Protein AF-X1M4P9-F1 (afdb_monomer)

Foldseek 3Di:
DPPPVVVVVVVVVVVCCVVVPPDDDDPDPDLVVLLVVLLVVCVVPVADAQVNLVSCQVCVVVVLCVLLVVLVVCLVVLNLVVSVVSVVSVQVSLLNSCQRPVVSLVVCVVVVVSNLVSLVSSLVSVQFPDKDWDADPPDGIDIGTHHDDD

Solvent-accessible surface area (backbone atoms only — not comparable to full-atom values): 8647 Å² total; per-residue (Å²): 143,71,70,74,60,58,54,54,51,50,53,50,52,52,52,46,50,67,74,65,59,90,69,91,81,77,96,61,93,60,66,63,65,57,43,52,50,43,49,54,49,27,73,74,68,74,57,72,52,60,69,54,21,48,47,40,56,76,38,42,70,64,50,48,53,53,54,52,50,52,34,50,49,28,45,74,72,72,36,42,69,61,21,50,53,50,51,51,50,53,38,51,53,53,32,48,28,26,74,59,35,59,66,41,55,64,59,46,61,78,43,46,66,61,52,50,51,52,46,51,54,43,20,59,72,69,64,30,79,39,64,49,76,48,74,53,83,94,54,47,59,48,76,48,73,40,66,80,89,130

pLDDT: mean 84.16, std 17.2, range [37.84, 98.0]

Nearest PDB structures (foldseek):
  8e0l-assembly1_C  TM=5.801E-01  e=1.503E+00  synthetic construct
  8e0m-assembly2_F  TM=3.709E-01  e=1.689E+00  synthetic construct
  6zvt-assembly1_A  TM=3.682E-01  e=6.842E+00  Nostoc punctiforme
  5mto-assembly1_B  TM=2.301E-01  e=8.150E+00  Homo sapiens

Mean predicted aligned error: 11.08 Å

Structure (mmCIF, N/CA/C/O backbone):
data_AF-X1M4P9-F1
#
_entry.id   AF-X1M4P9-F1
#
loop_
_atom_site.group_PDB
_atom_site.id
_atom_site.type_symbol
_atom_site.label_atom_id
_atom_site.label_alt_id
_atom_site.label_comp_id
_atom_site.label_asym_id
_atom_site.label_entity_id
_atom_site.label_seq_id
_atom_site.pdbx_PDB_ins_code
_atom_site.Cartn_x
_atom_site.Cartn_y
_atom_site.Cartn_z
_atom_site.occupancy
_atom_site.B_iso_or_equiv
_atom_site.auth_seq_id
_atom_site.auth_comp_id
_atom_site.auth_asym_id
_atom_site.auth_atom_id
_atom_site.pdbx_PDB_model_num
ATOM 1 N N . MET A 1 1 ? -53.028 7.704 -24.157 1.00 52.31 1 MET A N 1
ATOM 2 C CA . MET A 1 1 ? -51.964 6.958 -23.448 1.00 52.31 1 MET A CA 1
ATOM 3 C C . MET A 1 1 ? -50.607 7.277 -24.088 1.00 52.31 1 MET A C 1
ATOM 5 O O . MET A 1 1 ? -50.146 6.528 -24.934 1.00 52.31 1 MET A O 1
ATOM 9 N N . LYS A 1 2 ? -50.016 8.443 -23.770 1.00 52.94 2 LYS A N 1
ATOM 10 C CA . LYS A 1 2 ? -48.743 8.935 -24.353 1.00 52.94 2 LYS A CA 1
ATOM 11 C C . LYS A 1 2 ? -47.572 8.970 -23.354 1.00 52.94 2 LYS A C 1
ATOM 13 O O . LYS A 1 2 ? -46.436 9.046 -23.788 1.00 52.94 2 LYS A O 1
ATOM 18 N N . LEU A 1 3 ? -47.828 8.816 -22.049 1.00 52.00 3 LEU A N 1
ATOM 19 C CA . LEU A 1 3 ? -46.811 9.023 -21.009 1.00 52.00 3 LEU A CA 1
ATOM 20 C C . LEU A 1 3 ? -45.661 8.000 -20.993 1.00 52.00 3 LEU A C 1
ATOM 22 O O . LEU A 1 3 ? -44.588 8.330 -20.517 1.00 52.00 3 LEU A O 1
ATOM 26 N N . LYS A 1 4 ? -45.825 6.765 -21.487 1.00 55.19 4 LYS A N 1
ATOM 27 C CA . LYS A 1 4 ? -44.779 5.731 -21.322 1.00 55.19 4 LYS A CA 1
ATOM 28 C C . LYS A 1 4 ? -43.548 5.916 -22.218 1.00 55.19 4 LYS A C 1
ATOM 30 O O . LYS A 1 4 ? -42.492 5.387 -21.889 1.00 55.19 4 LYS A O 1
ATOM 35 N N . LYS A 1 5 ? -43.666 6.634 -23.340 1.00 55.88 5 LYS A N 1
ATOM 36 C CA . LYS A 1 5 ? -42.564 6.771 -24.310 1.00 55.88 5 LYS A CA 1
ATOM 37 C C . LYS A 1 5 ? -41.548 7.838 -23.884 1.00 55.88 5 LYS A C 1
ATOM 39 O O . LYS A 1 5 ? -40.358 7.670 -24.130 1.00 55.88 5 LYS A O 1
ATOM 44 N N . ASP A 1 6 ? -42.011 8.857 -23.163 1.00 56.94 6 ASP A N 1
ATOM 45 C CA . ASP A 1 6 ? -41.190 9.995 -22.737 1.00 56.94 6 ASP A CA 1
ATOM 46 C C . ASP A 1 6 ? -40.251 9.623 -21.575 1.00 56.94 6 ASP A C 1
ATOM 48 O O . ASP A 1 6 ? -39.095 10.039 -21.553 1.00 56.94 6 ASP A O 1
ATOM 52 N N . TYR A 1 7 ? -40.691 8.742 -20.667 1.00 59.53 7 TYR A N 1
ATOM 53 C CA . TYR A 1 7 ? -39.832 8.210 -19.599 1.00 59.53 7 TYR A CA 1
ATOM 54 C C . TYR A 1 7 ? -38.714 7.316 -20.132 1.00 59.53 7 TYR A C 1
ATOM 56 O O . TYR A 1 7 ? -37.603 7.357 -19.613 1.00 59.53 7 TYR A O 1
ATOM 64 N N . LEU A 1 8 ? -38.982 6.533 -21.181 1.00 62.22 8 LEU A N 1
ATOM 65 C CA . LEU A 1 8 ? -37.959 5.674 -21.773 1.00 62.22 8 LEU A CA 1
ATOM 66 C C . LEU A 1 8 ? -36.858 6.512 -22.435 1.00 62.22 8 LEU A C 1
ATOM 68 O O . LEU A 1 8 ? -35.686 6.184 -22.305 1.00 62.22 8 LEU A O 1
ATOM 72 N N . PHE A 1 9 ? -37.232 7.619 -23.088 1.00 64.69 9 PHE A N 1
ATOM 73 C CA . PHE A 1 9 ? -36.282 8.559 -23.682 1.00 64.69 9 PHE A CA 1
ATOM 74 C C . PHE A 1 9 ? -35.444 9.277 -22.615 1.00 64.69 9 PHE A C 1
ATOM 76 O O . PHE A 1 9 ? -34.232 9.375 -22.765 1.00 64.69 9 PHE A O 1
ATOM 83 N N . LEU A 1 10 ? -36.057 9.702 -21.505 1.00 63.38 10 LEU A N 1
ATOM 84 C CA . LEU A 1 10 ? -35.351 10.321 -20.377 1.00 63.38 10 LEU A CA 1
ATOM 85 C C . LEU A 1 10 ? -34.366 9.364 -19.700 1.00 63.38 10 LEU A C 1
ATOM 87 O O . LEU A 1 10 ? -33.228 9.747 -19.443 1.00 63.38 10 LEU A O 1
ATOM 91 N N . VAL A 1 11 ? -34.758 8.111 -19.460 1.00 65.69 11 VAL A N 1
ATOM 92 C CA . VAL A 1 11 ? -33.854 7.095 -18.899 1.00 65.69 11 VAL A CA 1
ATOM 93 C C . VAL A 1 11 ? -32.703 6.813 -19.864 1.00 65.69 11 VAL A C 1
ATOM 95 O O . VAL A 1 11 ? -31.551 6.783 -19.439 1.00 65.69 11 VAL A O 1
ATOM 98 N N . PHE A 1 12 ? -32.978 6.705 -21.168 1.00 63.62 12 PHE A N 1
ATOM 99 C CA . PHE A 1 12 ? -31.930 6.491 -22.167 1.00 63.62 12 PHE A CA 1
ATOM 100 C C . PHE A 1 12 ? -30.971 7.685 -22.265 1.00 63.62 12 PHE A C 1
ATOM 102 O O . PHE A 1 12 ? -29.766 7.484 -22.347 1.00 63.62 12 PHE A O 1
ATOM 109 N N . PHE A 1 13 ? -31.475 8.920 -22.189 1.00 63.25 13 PHE A N 1
ATOM 110 C CA . PHE A 1 13 ? -30.657 10.136 -22.219 1.00 63.25 13 PHE A CA 1
ATOM 111 C C . PHE A 1 13 ? -29.828 10.308 -20.938 1.00 63.25 13 PHE A C 1
ATOM 113 O O . PHE A 1 13 ? -28.691 10.763 -20.998 1.00 63.25 13 PHE A O 1
ATOM 120 N N . THR A 1 14 ? -30.358 9.882 -19.788 1.00 61.47 14 THR A N 1
ATOM 121 C CA . THR A 1 14 ? -29.631 9.907 -18.507 1.00 61.47 14 THR A CA 1
ATOM 122 C C . THR A 1 14 ? -28.507 8.872 -18.502 1.00 61.47 14 THR A C 1
ATOM 124 O O . THR A 1 14 ? -27.388 9.188 -18.113 1.00 61.47 14 THR A O 1
ATOM 127 N N . ILE A 1 15 ? -28.763 7.661 -19.009 1.00 60.66 15 ILE A N 1
ATOM 128 C CA . ILE A 1 15 ? -27.729 6.628 -19.171 1.00 60.66 15 ILE A CA 1
ATOM 129 C C . ILE A 1 15 ? -26.685 7.087 -20.201 1.00 60.66 15 ILE A C 1
ATOM 131 O O . ILE A 1 15 ? -25.491 6.969 -19.951 1.00 60.66 15 ILE A O 1
ATOM 135 N N . LEU A 1 16 ? -27.103 7.694 -21.316 1.00 54.69 16 LEU A N 1
ATOM 136 C CA . LEU A 1 16 ? -26.180 8.238 -22.314 1.00 54.69 16 LEU A CA 1
ATOM 137 C C . LEU A 1 16 ? -25.293 9.351 -21.726 1.00 54.69 16 LEU A C 1
ATOM 139 O O . LEU A 1 16 ? -24.101 9.375 -21.998 1.00 54.69 16 LEU A O 1
ATOM 143 N N . LEU A 1 17 ? -25.832 10.237 -20.884 1.00 57.00 17 LEU A N 1
ATOM 144 C CA . LEU A 1 17 ? -25.046 11.285 -20.222 1.00 57.00 17 LEU A CA 1
ATOM 145 C C . LEU A 1 17 ? -24.049 10.727 -19.196 1.00 57.00 17 LEU A C 1
ATOM 147 O O . LEU A 1 17 ? -22.948 11.259 -19.094 1.00 57.00 17 LEU A O 1
ATOM 151 N N . ILE A 1 18 ? -24.391 9.643 -18.492 1.00 59.62 18 ILE A N 1
ATOM 152 C CA . ILE A 1 18 ? -23.476 8.963 -17.557 1.00 59.62 18 ILE A CA 1
ATOM 153 C C . ILE A 1 18 ? -22.325 8.270 -18.309 1.00 59.62 18 ILE A C 1
ATOM 155 O O . ILE A 1 18 ? -21.207 8.233 -17.806 1.00 59.62 18 ILE A O 1
ATOM 159 N N . PHE A 1 19 ? -22.572 7.752 -19.518 1.00 53.00 19 PHE A N 1
ATOM 160 C CA . PHE A 1 19 ? -21.565 7.018 -20.296 1.00 53.00 19 PHE A CA 1
ATOM 161 C C . PHE A 1 19 ? -20.790 7.865 -21.324 1.00 53.00 19 PHE A C 1
ATOM 163 O O . PHE A 1 19 ? -19.716 7.446 -21.747 1.00 53.00 19 PHE A O 1
ATOM 170 N N . VAL A 1 20 ? -21.292 9.036 -21.738 1.00 51.56 20 VAL A N 1
ATOM 171 C CA . VAL A 1 20 ? -20.673 9.867 -22.799 1.00 51.56 20 VAL A CA 1
ATOM 172 C C . VAL A 1 20 ? -19.939 11.105 -22.256 1.00 51.56 20 VAL A C 1
ATOM 174 O O . VAL A 1 20 ? -19.101 11.662 -22.961 1.00 51.56 20 VAL A O 1
ATOM 177 N N . PHE A 1 21 ? -20.161 11.510 -20.999 1.00 46.03 21 PHE A N 1
ATOM 178 C CA . PHE A 1 21 ? -19.380 12.571 -20.345 1.00 46.03 21 PHE A CA 1
ATOM 179 C C . PHE A 1 21 ? -18.449 11.993 -19.267 1.00 46.03 21 PHE A C 1
ATOM 181 O O . PHE A 1 21 ? -18.758 12.018 -18.078 1.00 46.03 21 PHE A O 1
ATOM 188 N N . PRO A 1 22 ? -17.270 11.514 -19.690 1.00 47.00 22 PRO A N 1
ATOM 189 C CA . PRO A 1 22 ? -16.053 12.178 -19.248 1.00 47.00 22 PRO A CA 1
ATOM 190 C C 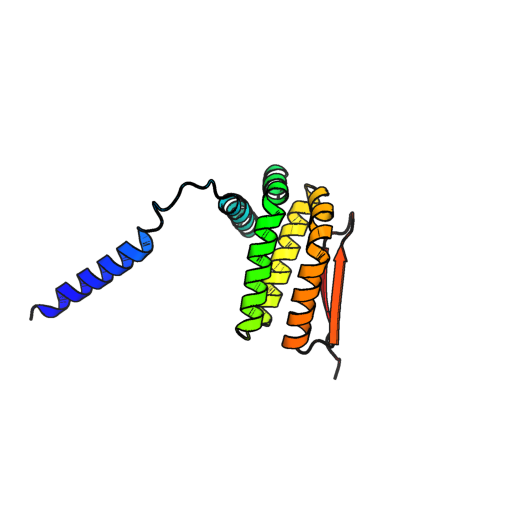. PRO A 1 22 ? -15.134 12.398 -20.452 1.00 47.00 22 PRO A C 1
ATOM 192 O O . PRO A 1 22 ? -14.057 11.826 -20.562 1.00 47.00 22 PRO A O 1
ATOM 195 N N . MET A 1 23 ? -15.559 13.232 -21.396 1.00 47.34 23 MET A N 1
ATOM 196 C CA . MET A 1 23 ? -14.624 13.852 -22.324 1.00 47.34 23 MET A CA 1
ATOM 197 C C . MET A 1 23 ? -14.811 15.360 -22.248 1.00 47.34 23 MET A C 1
ATOM 199 O O . MET A 1 23 ? -15.925 15.862 -22.324 1.00 47.34 23 MET A O 1
ATOM 203 N N . THR A 1 24 ? -13.680 16.043 -22.076 1.00 53.56 24 THR A N 1
ATOM 204 C CA . THR A 1 24 ? -13.479 17.498 -22.060 1.00 53.56 24 THR A CA 1
ATOM 205 C C . THR A 1 24 ? -13.805 18.242 -20.762 1.00 53.56 24 THR A C 1
ATOM 207 O O . THR A 1 24 ? -14.711 19.068 -20.723 1.00 53.56 24 THR A O 1
ATOM 210 N N . VAL A 1 25 ? -12.958 18.071 -19.741 1.00 47.03 25 VAL A N 1
ATOM 211 C CA . VAL A 1 25 ? -12.537 19.199 -18.891 1.00 47.03 25 VAL A CA 1
ATOM 212 C C . VAL A 1 25 ? -11.039 19.057 -18.604 1.00 47.03 25 VAL A C 1
ATOM 214 O O . VAL A 1 25 ? -10.631 18.121 -17.934 1.00 47.03 25 VAL A O 1
ATOM 217 N N . GLY A 1 26 ? -10.240 19.996 -19.115 1.00 37.84 26 GLY A N 1
ATOM 218 C CA . GLY A 1 26 ? -8.905 20.304 -18.594 1.00 37.84 26 GLY A CA 1
ATOM 219 C C . GLY A 1 26 ? -7.775 19.358 -18.997 1.00 37.84 26 GLY A C 1
ATOM 220 O O . GLY A 1 26 ? -7.514 18.358 -18.342 1.00 37.84 26 GLY A O 1
ATOM 221 N N . ALA A 1 27 ? -7.020 19.755 -20.019 1.00 43.34 27 ALA A N 1
ATOM 222 C CA . ALA A 1 27 ? -5.657 19.291 -20.227 1.00 43.34 27 ALA A CA 1
ATOM 223 C C . ALA A 1 27 ? -4.764 19.736 -19.051 1.00 43.34 27 ALA A C 1
ATOM 225 O O . ALA A 1 27 ? -4.168 20.808 -19.071 1.00 43.34 27 ALA A O 1
ATOM 226 N N . SER A 1 28 ? -4.680 18.906 -18.021 1.00 40.81 28 SER A N 1
ATOM 227 C CA . SER A 1 28 ? -3.416 18.642 -17.343 1.00 40.81 28 SER A CA 1
ATOM 228 C C . SER A 1 28 ? -3.090 17.200 -17.686 1.00 40.81 28 SER A C 1
ATOM 230 O O . SER A 1 28 ? -3.933 16.338 -17.449 1.00 40.81 28 SER A O 1
ATOM 232 N N . GLU A 1 29 ? -1.940 16.922 -18.288 1.00 42.56 29 GLU A N 1
ATOM 233 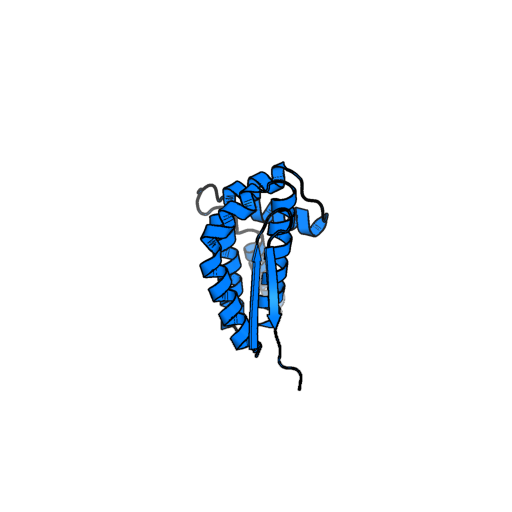C CA . GLU A 1 29 ? -1.451 15.550 -18.429 1.00 42.56 29 GLU A CA 1
ATOM 234 C C . GLU A 1 29 ? -1.489 14.887 -17.044 1.00 42.56 29 GLU A C 1
ATOM 236 O O . GLU A 1 29 ? -0.699 15.234 -16.173 1.00 42.56 29 GLU A O 1
ATOM 241 N N . GLN A 1 30 ? -2.492 14.0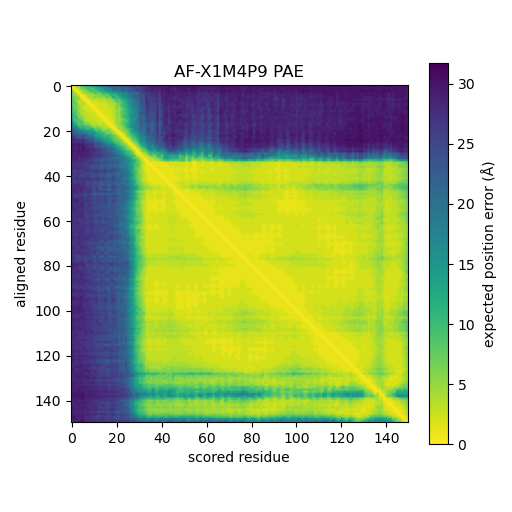34 -16.804 1.00 47.38 30 GLN A N 1
ATOM 242 C CA . GLN A 1 30 ? -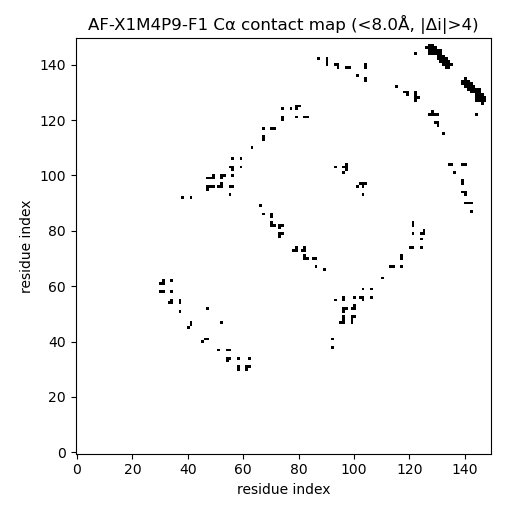2.757 13.431 -15.501 1.00 47.38 30 GLN A CA 1
ATOM 243 C C . GLN A 1 30 ? -1.830 12.224 -15.345 1.00 47.38 30 GLN A C 1
ATOM 245 O O . GLN A 1 30 ? -2.045 11.215 -16.024 1.00 47.38 30 GLN A O 1
ATOM 250 N N . PRO A 1 31 ? -0.821 12.288 -14.464 1.00 55.28 31 PRO A N 1
ATOM 251 C CA . PRO A 1 31 ? 0.112 11.183 -14.269 1.00 55.28 31 PRO A CA 1
ATOM 252 C C . PRO A 1 31 ? -0.595 9.935 -13.698 1.00 55.28 31 PRO A C 1
ATOM 254 O O . PRO A 1 31 ? -0.287 8.809 -14.092 1.00 55.28 31 PRO A O 1
ATOM 257 N N . ALA A 1 32 ? -1.641 10.131 -12.880 1.00 58.28 32 ALA A N 1
ATOM 258 C CA . ALA A 1 32 ? -2.467 9.066 -12.298 1.00 58.28 32 ALA A CA 1
ATOM 259 C C . ALA A 1 32 ? -3.095 8.106 -13.325 1.00 58.28 32 ALA A C 1
ATOM 261 O O . ALA A 1 32 ? -3.143 6.900 -13.087 1.00 58.28 32 ALA A O 1
ATOM 262 N N . LEU A 1 33 ? -3.527 8.586 -14.499 1.00 60.66 33 LEU A N 1
ATOM 263 C CA . LEU A 1 33 ? -4.204 7.723 -15.477 1.00 60.66 33 LEU A CA 1
ATOM 264 C C . LEU A 1 33 ? -3.294 6.572 -15.953 1.00 60.66 33 LEU A C 1
ATOM 266 O O . LEU A 1 33 ? -3.783 5.491 -16.266 1.00 60.66 33 LEU A O 1
ATOM 270 N N . LYS A 1 34 ? -1.970 6.782 -15.971 1.00 87.12 34 LYS A N 1
ATOM 271 C CA . LYS A 1 34 ? -1.000 5.771 -16.415 1.00 87.12 34 LYS A CA 1
ATOM 272 C C . LYS A 1 34 ? -0.720 4.711 -15.350 1.00 87.12 34 LYS A C 1
ATOM 274 O O . LYS A 1 34 ? -0.650 3.533 -15.683 1.00 87.12 34 LYS A O 1
ATOM 279 N N . VAL A 1 35 ? -0.578 5.093 -14.077 1.00 92.31 35 VAL A N 1
ATOM 280 C CA . VAL A 1 35 ? -0.306 4.117 -13.003 1.00 92.31 35 VAL A CA 1
ATOM 281 C C . VAL A 1 35 ? -1.521 3.231 -12.716 1.00 92.31 35 VAL A C 1
ATOM 283 O O . VAL A 1 35 ? -1.356 2.038 -12.476 1.00 92.31 35 VAL A O 1
ATOM 286 N N . TYR A 1 36 ? -2.742 3.762 -12.844 1.00 93.25 36 TYR A N 1
ATOM 287 C CA . TYR A 1 36 ? -3.957 2.952 -12.718 1.00 93.25 36 TYR A CA 1
ATOM 288 C C . TYR A 1 36 ? -4.141 1.965 -13.876 1.00 93.25 36 TYR A C 1
ATOM 290 O O . TYR A 1 36 ? -4.564 0.839 -13.639 1.00 93.25 36 TYR A O 1
ATOM 298 N N . GLN A 1 37 ? -3.737 2.322 -15.100 1.00 94.50 37 GLN A N 1
ATOM 299 C CA . GLN A 1 37 ? -3.682 1.362 -16.212 1.00 94.50 37 GLN A CA 1
ATOM 300 C C . GLN A 1 37 ? -2.703 0.217 -15.924 1.00 94.50 37 GLN A C 1
ATOM 302 O O . GLN A 1 37 ? -3.015 -0.943 -16.180 1.00 94.50 37 GLN A O 1
ATOM 307 N N . VAL A 1 38 ? -1.538 0.532 -15.347 1.00 95.50 38 VAL A N 1
ATOM 308 C CA . VAL A 1 38 ? -0.555 -0.478 -14.926 1.00 95.50 38 VAL A CA 1
ATOM 309 C C . VAL A 1 38 ? -1.116 -1.385 -13.831 1.00 95.50 38 VAL A C 1
ATOM 311 O O . VAL A 1 38 ? -0.897 -2.595 -13.866 1.00 95.50 38 VAL A O 1
ATOM 314 N N . LEU A 1 39 ? -1.852 -0.819 -12.876 1.00 95.62 39 LEU A N 1
ATOM 315 C CA . LEU A 1 39 ? -2.518 -1.571 -11.818 1.00 95.62 39 LEU A CA 1
ATOM 316 C C . LEU A 1 39 ? -3.563 -2.538 -12.383 1.00 95.62 39 LEU A C 1
ATOM 318 O O . LEU A 1 39 ? -3.498 -3.724 -12.083 1.00 95.62 39 LEU A O 1
ATOM 322 N N . GLU A 1 40 ? -4.459 -2.067 -13.251 1.00 95.12 40 GLU A N 1
ATOM 323 C CA . GLU A 1 40 ? -5.469 -2.909 -13.908 1.00 95.12 40 GLU A CA 1
ATOM 324 C C . GLU A 1 40 ? -4.836 -4.031 -14.742 1.00 95.12 40 GLU A C 1
ATOM 326 O O . GLU A 1 40 ? -5.273 -5.184 -14.694 1.00 95.12 40 GLU A O 1
ATOM 331 N N . GLU A 1 41 ? -3.782 -3.713 -15.496 1.00 95.56 41 GLU A N 1
ATOM 332 C CA . GLU A 1 41 ? -3.059 -4.703 -16.289 1.00 95.56 41 GLU A CA 1
ATOM 333 C C . GLU A 1 41 ? -2.406 -5.768 -15.400 1.00 95.56 41 GLU A C 1
ATOM 335 O O . GLU A 1 41 ? -2.539 -6.966 -15.677 1.00 95.56 41 GLU A O 1
ATOM 340 N N . TRP A 1 42 ? -1.748 -5.352 -14.314 1.00 96.31 42 TRP A N 1
ATOM 341 C CA . TRP A 1 42 ? -1.149 -6.266 -13.345 1.00 96.31 42 TRP A CA 1
ATOM 342 C C . TRP A 1 42 ? -2.204 -7.141 -12.660 1.00 96.31 42 TRP A C 1
ATOM 344 O O . TRP A 1 42 ? -2.002 -8.346 -12.542 1.00 96.31 42 TRP A O 1
ATOM 354 N N . GLU A 1 43 ? -3.350 -6.58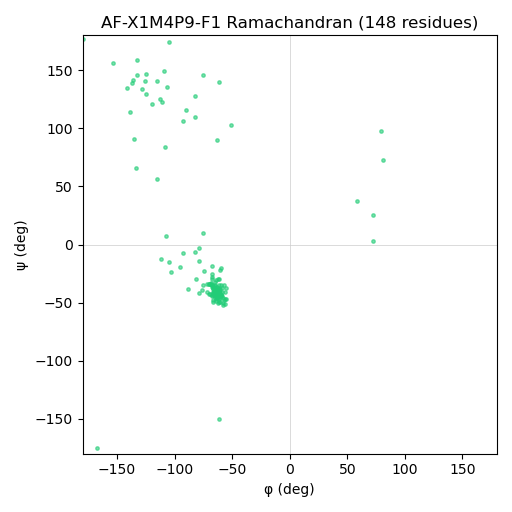8 -12.267 1.00 94.75 43 GLU A N 1
ATOM 355 C CA . GLU A 1 43 ? -4.438 -7.363 -11.658 1.00 94.75 43 GLU A CA 1
ATOM 356 C C . GLU A 1 43 ? -5.040 -8.385 -12.625 1.00 94.75 43 GLU A C 1
ATOM 358 O O . GLU A 1 43 ? -5.406 -9.488 -12.218 1.00 94.75 43 GLU A O 1
ATOM 363 N N . SER A 1 44 ? -5.119 -8.043 -13.914 1.00 96.00 44 SER A N 1
ATOM 364 C CA . SER A 1 44 ? -5.664 -8.939 -14.932 1.00 96.00 44 SER A CA 1
ATOM 365 C C . SER A 1 44 ? -4.699 -10.051 -15.334 1.00 96.00 44 SER A C 1
ATOM 367 O O . SER A 1 44 ? -5.155 -11.155 -15.637 1.00 96.00 44 SER A O 1
ATOM 369 N N . LYS A 1 45 ? -3.398 -9.760 -15.442 1.00 94.25 45 LYS A N 1
ATOM 370 C CA . LYS A 1 45 ? -2.403 -10.698 -15.992 1.00 94.25 45 LYS A CA 1
ATOM 371 C C . LYS A 1 45 ? -1.554 -11.373 -14.917 1.00 94.25 45 LYS A C 1
ATOM 373 O O . LYS A 1 45 ? -1.007 -12.440 -15.165 1.00 94.25 45 LYS A O 1
ATOM 378 N N . GLY A 1 46 ? -1.429 -10.758 -13.744 1.00 91.25 46 GLY A N 1
ATOM 379 C CA . GLY A 1 46 ? -0.540 -11.186 -12.662 1.00 91.25 46 GLY A CA 1
ATOM 380 C C . GLY A 1 46 ? 0.948 -10.940 -12.935 1.00 91.25 46 GLY A C 1
ATOM 381 O O . GLY A 1 46 ? 1.788 -11.314 -12.118 1.00 91.25 46 GLY A O 1
ATOM 382 N N . GLU A 1 47 ? 1.292 -10.320 -14.065 1.00 93.25 47 GLU A N 1
ATOM 383 C CA . GLU A 1 47 ? 2.670 -10.092 -14.496 1.00 93.25 47 GLU A CA 1
ATOM 384 C C . GLU A 1 47 ? 3.054 -8.620 -14.326 1.00 93.25 47 GLU A C 1
ATOM 386 O O . GLU A 1 47 ? 2.292 -7.720 -14.671 1.00 93.25 47 GLU A O 1
ATOM 391 N N . MET A 1 48 ? 4.254 -8.382 -13.794 1.00 95.69 48 MET A N 1
ATOM 392 C CA . MET A 1 48 ? 4.857 -7.056 -13.675 1.00 95.69 48 MET A CA 1
ATOM 393 C C . MET A 1 48 ? 6.160 -7.044 -14.466 1.00 95.69 48 MET A C 1
ATOM 395 O O . MET A 1 48 ? 7.060 -7.831 -14.169 1.00 95.69 48 MET A O 1
ATOM 399 N N . ASN A 1 49 ? 6.271 -6.153 -15.448 1.00 95.00 49 ASN A N 1
ATOM 400 C CA . ASN A 1 49 ? 7.501 -5.946 -16.211 1.00 95.00 49 ASN A CA 1
ATOM 401 C C . ASN A 1 49 ? 8.216 -4.648 -15.789 1.00 95.00 49 ASN A C 1
ATOM 403 O O . ASN A 1 49 ? 7.722 -3.881 -14.960 1.00 95.00 49 ASN A O 1
ATOM 407 N N . ILE A 1 50 ? 9.409 -4.417 -16.344 1.00 95.06 50 ILE A N 1
ATOM 408 C CA . ILE A 1 50 ? 10.246 -3.273 -15.968 1.00 95.06 50 ILE A CA 1
ATOM 409 C C . ILE A 1 50 ? 9.636 -1.921 -16.370 1.00 95.06 50 ILE A C 1
ATOM 411 O O . ILE A 1 50 ? 9.744 -0.971 -15.600 1.00 95.06 50 ILE A O 1
ATOM 415 N N . ASP A 1 51 ? 8.951 -1.836 -17.512 1.00 95.19 51 ASP A N 1
ATOM 416 C CA . ASP A 1 51 ? 8.341 -0.591 -18.000 1.00 95.19 51 ASP A CA 1
ATOM 417 C C . ASP A 1 51 ? 7.155 -0.185 -17.112 1.00 95.19 51 ASP A C 1
ATOM 419 O O . ASP A 1 51 ? 7.026 0.967 -16.701 1.00 95.19 51 ASP A O 1
ATOM 423 N N . MET A 1 52 ? 6.328 -1.159 -16.723 1.00 95.69 52 MET A N 1
ATOM 424 C CA . MET A 1 52 ? 5.260 -0.984 -15.735 1.00 95.69 52 MET A CA 1
ATOM 425 C C . MET A 1 52 ? 5.820 -0.495 -14.393 1.00 95.69 52 MET A C 1
ATOM 427 O O . MET A 1 52 ? 5.308 0.463 -13.813 1.00 95.69 52 MET A O 1
ATOM 431 N N . ALA A 1 53 ? 6.907 -1.106 -13.915 1.00 95.88 53 ALA A N 1
ATOM 432 C CA . ALA A 1 53 ? 7.554 -0.699 -12.672 1.00 95.88 53 ALA A CA 1
ATOM 433 C C . ALA A 1 53 ? 8.154 0.716 -12.748 1.00 95.88 53 ALA A C 1
ATOM 435 O O . ALA A 1 53 ? 8.100 1.452 -11.763 1.00 95.88 53 ALA A O 1
ATOM 436 N N . GLN A 1 54 ? 8.672 1.137 -13.905 1.00 95.88 54 GLN A N 1
ATOM 437 C CA . GLN A 1 54 ? 9.111 2.520 -14.119 1.00 95.88 54 GLN A CA 1
ATOM 438 C C . GLN A 1 54 ? 7.946 3.503 -14.0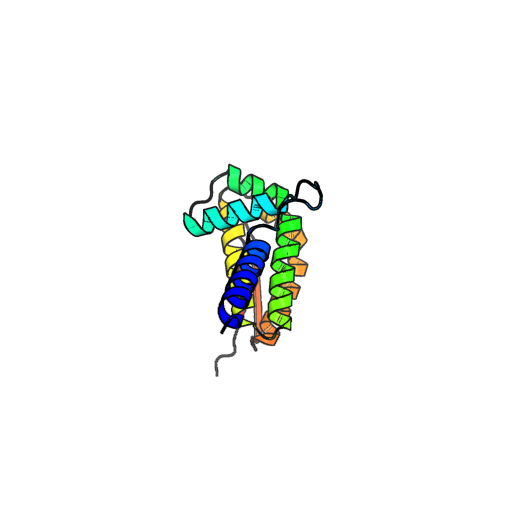02 1.00 95.88 54 GLN A C 1
ATOM 440 O O . GLN A 1 54 ? 8.070 4.490 -13.280 1.00 95.88 54 GLN A O 1
ATOM 445 N N . VAL A 1 55 ? 6.794 3.199 -14.609 1.00 95.69 55 VAL A N 1
ATOM 446 C CA . VAL A 1 55 ? 5.585 4.030 -14.477 1.00 95.69 55 VAL A CA 1
ATOM 447 C C . VAL A 1 55 ? 5.152 4.137 -13.015 1.00 95.69 55 VAL A C 1
ATOM 449 O O . VAL A 1 55 ? 4.852 5.238 -12.557 1.00 95.69 55 VAL A O 1
ATOM 452 N N . ILE A 1 56 ? 5.162 3.038 -12.252 1.00 95.44 56 ILE A N 1
ATOM 453 C CA . ILE A 1 56 ? 4.892 3.090 -10.804 1.00 95.44 56 ILE A CA 1
ATOM 454 C C . ILE A 1 56 ? 5.892 4.026 -10.129 1.00 95.44 56 ILE A C 1
ATOM 456 O O . ILE A 1 56 ? 5.494 4.949 -9.425 1.00 95.44 56 ILE A O 1
ATOM 460 N N . ASN A 1 57 ? 7.188 3.813 -10.361 1.00 94.56 57 ASN A N 1
ATOM 461 C CA . ASN A 1 57 ? 8.245 4.572 -9.709 1.00 94.56 57 ASN A CA 1
ATOM 462 C C . ASN A 1 57 ? 8.186 6.064 -10.034 1.00 94.56 57 ASN A C 1
ATOM 464 O O . ASN A 1 57 ? 8.502 6.851 -9.158 1.00 94.56 57 ASN A O 1
ATOM 468 N N . GLU A 1 58 ? 7.788 6.474 -11.237 1.00 94.50 58 GLU A N 1
ATOM 469 C CA . GLU A 1 58 ? 7.640 7.887 -11.613 1.00 94.50 58 GLU A CA 1
ATOM 470 C C . GLU A 1 58 ? 6.432 8.551 -10.941 1.00 94.50 58 GLU A C 1
ATOM 472 O O . GLU A 1 58 ? 6.502 9.719 -10.564 1.00 94.50 58 GLU A O 1
ATOM 477 N N . ASN A 1 59 ? 5.350 7.794 -10.738 1.00 94.69 59 ASN A N 1
ATOM 478 C CA . ASN A 1 59 ? 4.049 8.313 -10.304 1.00 94.69 59 ASN A CA 1
ATOM 479 C C . ASN A 1 59 ? 3.696 7.964 -8.850 1.00 94.69 59 ASN A C 1
ATOM 481 O O . ASN A 1 59 ? 2.576 8.224 -8.408 1.00 94.69 59 ASN A O 1
ATOM 485 N N . ILE A 1 60 ? 4.637 7.376 -8.104 1.00 93.75 60 ILE A N 1
ATOM 486 C CA . ILE A 1 60 ? 4.374 6.776 -6.792 1.00 93.75 60 ILE A CA 1
ATOM 487 C C . ILE A 1 60 ? 3.803 7.772 -5.782 1.00 93.75 60 ILE A C 1
ATOM 489 O O . ILE A 1 60 ? 2.915 7.396 -5.036 1.00 93.75 60 ILE A O 1
ATOM 493 N N . ASP A 1 61 ? 4.239 9.034 -5.766 1.00 94.31 61 ASP A N 1
ATOM 494 C CA . ASP A 1 61 ? 3.770 9.988 -4.752 1.00 94.31 61 ASP A CA 1
ATOM 495 C C . ASP A 1 61 ? 2.286 10.304 -4.916 1.00 94.31 61 ASP A C 1
ATOM 497 O O . ASP A 1 61 ? 1.520 10.251 -3.957 1.00 94.31 61 ASP A O 1
ATOM 501 N N . GLN A 1 62 ? 1.870 10.599 -6.151 1.00 94.25 62 GLN A N 1
ATOM 502 C CA . GLN A 1 62 ? 0.467 10.856 -6.449 1.00 94.25 62 GLN A CA 1
ATOM 503 C C . GLN A 1 62 ? -0.372 9.605 -6.176 1.00 94.25 62 GLN A C 1
ATOM 505 O O . GLN A 1 62 ? -1.406 9.687 -5.520 1.00 94.25 62 GLN A O 1
ATOM 510 N N . PHE A 1 63 ? 0.106 8.448 -6.637 1.00 95.19 63 PHE A N 1
ATOM 511 C CA . PHE A 1 63 ? -0.563 7.171 -6.426 1.00 95.19 63 PHE A CA 1
ATOM 512 C C . PHE A 1 63 ? -0.742 6.844 -4.935 1.00 95.19 63 PHE A C 1
ATOM 514 O O . PHE A 1 63 ? -1.820 6.442 -4.512 1.00 95.19 63 PHE A O 1
ATOM 521 N N . MET A 1 64 ? 0.297 7.052 -4.123 1.00 96.00 64 MET A N 1
ATOM 522 C CA . MET A 1 64 ? 0.268 6.785 -2.686 1.00 96.00 64 MET A CA 1
ATOM 523 C C . MET A 1 64 ? -0.682 7.722 -1.943 1.00 96.00 64 MET A C 1
ATOM 525 O O . MET A 1 64 ? -1.404 7.253 -1.064 1.00 96.00 64 MET A O 1
ATOM 529 N N . GLU A 1 65 ? -0.718 9.015 -2.283 1.00 96.56 65 GLU A N 1
ATOM 530 C CA . GLU A 1 65 ? -1.674 9.946 -1.671 1.00 96.56 65 GLU A CA 1
ATOM 531 C C . GLU A 1 65 ? -3.119 9.540 -1.987 1.00 96.56 65 GLU A C 1
ATOM 533 O O . GLU A 1 65 ? -3.960 9.496 -1.088 1.00 96.56 65 GLU A O 1
ATOM 538 N N . GLU A 1 66 ? -3.401 9.201 -3.247 1.00 95.94 66 GLU A N 1
ATOM 539 C CA . GLU A 1 66 ? -4.739 8.817 -3.698 1.00 95.94 66 GLU A CA 1
ATOM 540 C C . GLU A 1 66 ? -5.192 7.491 -3.066 1.00 95.94 66 GLU A C 1
ATOM 542 O O . GLU A 1 66 ? -6.279 7.434 -2.485 1.00 95.94 66 GLU A O 1
ATOM 547 N N . GLU A 1 67 ? -4.364 6.442 -3.101 1.00 96.81 67 GLU A N 1
ATOM 548 C CA . GLU A 1 67 ? -4.720 5.133 -2.539 1.00 96.81 67 GLU A CA 1
ATOM 549 C C . GLU A 1 67 ? -4.834 5.172 -1.010 1.00 96.81 67 GLU A C 1
ATOM 551 O O . GLU A 1 67 ? -5.805 4.658 -0.449 1.00 96.81 67 GLU A O 1
ATOM 556 N N . LEU A 1 68 ? -3.889 5.810 -0.304 1.00 97.62 68 LEU A N 1
ATOM 557 C CA . LEU A 1 68 ? -3.977 5.922 1.155 1.00 97.62 68 LEU A CA 1
ATOM 558 C C . LEU A 1 68 ? -5.162 6.796 1.577 1.00 97.62 68 LEU A C 1
ATOM 560 O O . LEU A 1 68 ? -5.842 6.444 2.539 1.00 97.62 68 LEU A O 1
ATOM 564 N N . GLY A 1 69 ? -5.467 7.870 0.842 1.00 97.69 69 GLY A N 1
ATOM 565 C CA . GLY A 1 69 ? -6.652 8.693 1.089 1.00 97.69 69 GLY A CA 1
ATOM 566 C C . GLY A 1 69 ? -7.965 7.929 0.876 1.00 97.69 69 GLY A C 1
ATOM 567 O O . GLY A 1 69 ? -8.907 8.070 1.659 1.00 97.69 69 GLY A O 1
ATOM 568 N N . GLN A 1 70 ? -8.037 7.059 -0.136 1.00 97.25 70 GLN A N 1
ATOM 569 C CA . GLN A 1 70 ? -9.188 6.169 -0.328 1.00 97.25 70 GLN A CA 1
ATOM 570 C C . GLN A 1 70 ? -9.330 5.156 0.817 1.00 97.25 70 GLN A C 1
ATOM 572 O O . GLN A 1 70 ? -10.443 4.921 1.292 1.00 97.25 70 GLN A O 1
ATOM 577 N N . ILE A 1 71 ? -8.220 4.587 1.295 1.00 98.00 71 ILE A N 1
ATOM 578 C CA . ILE A 1 71 ? -8.219 3.672 2.445 1.00 98.00 71 ILE A CA 1
ATOM 579 C C . ILE A 1 71 ? -8.686 4.403 3.711 1.00 98.00 71 ILE A C 1
ATOM 581 O O . ILE A 1 71 ? -9.541 3.882 4.426 1.00 98.00 71 ILE A O 1
ATOM 585 N N . GLU A 1 72 ? -8.195 5.618 3.970 1.00 97.94 72 GLU A N 1
ATOM 586 C CA . GLU A 1 72 ? -8.654 6.465 5.082 1.00 97.94 72 GLU A CA 1
ATOM 587 C C . GLU A 1 72 ? -10.167 6.698 5.013 1.00 97.94 72 GLU A C 1
ATOM 589 O O . GLU A 1 72 ? -10.875 6.466 5.994 1.00 97.94 72 GLU A O 1
ATOM 594 N N . LYS A 1 73 ? -10.689 7.040 3.833 1.00 98.00 73 LYS A N 1
ATOM 595 C CA . LYS A 1 73 ? -12.127 7.228 3.626 1.00 98.00 73 LYS A CA 1
ATOM 596 C C . LYS A 1 73 ? -12.939 5.962 3.920 1.00 98.00 73 LYS A C 1
ATOM 598 O O . LYS A 1 73 ? -13.996 6.044 4.539 1.00 98.00 73 LYS A O 1
ATOM 603 N N . LEU A 1 74 ? -12.459 4.782 3.524 1.00 97.94 74 LEU A N 1
ATOM 604 C CA . LEU A 1 74 ? -13.125 3.512 3.849 1.00 97.94 74 LEU A CA 1
ATOM 605 C C . LEU A 1 74 ? -13.167 3.254 5.366 1.00 97.94 74 LEU A C 1
ATOM 607 O O . LEU A 1 74 ? -14.165 2.743 5.875 1.00 97.94 74 LEU A O 1
ATOM 611 N N . ILE A 1 75 ? -12.115 3.633 6.097 1.00 97.00 75 ILE A N 1
ATOM 612 C CA . ILE A 1 75 ? -12.071 3.550 7.566 1.00 97.00 75 ILE A CA 1
ATOM 613 C C . ILE A 1 75 ? -13.104 4.504 8.189 1.00 97.00 75 ILE A C 1
ATOM 615 O O . ILE A 1 75 ? -13.810 4.120 9.125 1.00 97.00 75 ILE A O 1
ATOM 619 N N . GLU A 1 76 ? -13.207 5.733 7.677 1.00 96.94 76 GLU A N 1
ATOM 620 C CA . GLU A 1 76 ? -14.174 6.742 8.135 1.00 96.94 76 GLU A CA 1
ATOM 621 C C . GLU A 1 76 ? -15.627 6.335 7.862 1.00 96.94 76 GLU A C 1
ATOM 623 O O . GLU A 1 76 ? -16.497 6.550 8.705 1.00 96.94 76 GLU A O 1
ATOM 628 N N . GLU A 1 77 ? -15.884 5.686 6.725 1.00 97.62 77 GLU A N 1
ATOM 629 C CA . GLU A 1 77 ? -17.192 5.138 6.343 1.00 97.62 77 GLU A CA 1
ATOM 630 C C . GLU A 1 77 ? -17.568 3.839 7.087 1.00 97.62 77 GLU A C 1
ATOM 632 O O . GLU A 1 77 ? -18.551 3.190 6.727 1.00 97.62 77 GLU A O 1
ATOM 637 N N . ASP A 1 78 ? -16.801 3.454 8.113 1.00 96.25 78 ASP A N 1
ATOM 638 C CA . ASP A 1 78 ? -17.000 2.247 8.926 1.00 96.25 78 ASP A CA 1
ATOM 639 C C . ASP A 1 78 ? -16.984 0.949 8.095 1.00 96.25 78 ASP A C 1
ATOM 641 O O . ASP A 1 78 ? -17.703 -0.014 8.359 1.00 96.25 78 ASP A O 1
ATOM 645 N N . LYS A 1 79 ? -16.109 0.911 7.080 1.00 97.06 79 LYS A N 1
ATOM 646 C CA . LYS A 1 79 ? -15.843 -0.246 6.208 1.00 97.06 79 LYS A CA 1
ATOM 647 C C . LYS A 1 79 ? -14.407 -0.765 6.384 1.00 97.06 79 LYS A C 1
ATOM 649 O O . LYS A 1 79 ? -13.654 -0.840 5.407 1.00 97.06 79 LYS A O 1
ATOM 654 N N . PRO A 1 80 ? -13.984 -1.133 7.606 1.00 94.25 80 PRO A N 1
ATOM 655 C CA . PRO A 1 80 ? -12.585 -1.440 7.879 1.00 94.25 80 PRO A CA 1
ATOM 656 C C . PRO A 1 80 ? -12.090 -2.711 7.170 1.00 94.25 80 PRO A C 1
ATOM 658 O O . PRO A 1 80 ? -10.932 -2.763 6.769 1.00 94.25 80 PRO A O 1
ATOM 661 N N . ASP A 1 81 ? -12.952 -3.699 6.916 1.00 94.25 81 ASP A N 1
ATOM 662 C CA . ASP A 1 81 ? -12.561 -4.901 6.164 1.00 94.25 81 ASP A CA 1
ATOM 663 C C . ASP A 1 81 ? -12.153 -4.559 4.722 1.00 94.25 81 ASP A C 1
ATOM 665 O O . ASP A 1 81 ? -11.121 -5.016 4.229 1.00 94.25 81 ASP A O 1
ATOM 669 N N . PHE A 1 82 ? -12.923 -3.688 4.058 1.00 96.62 82 PHE A N 1
ATOM 670 C CA . PHE A 1 82 ? -12.603 -3.203 2.713 1.00 96.62 82 PHE A CA 1
ATOM 671 C C . PHE A 1 82 ? -11.327 -2.361 2.707 1.00 96.62 82 PHE A C 1
ATOM 673 O O . PHE A 1 82 ? -10.505 -2.505 1.805 1.00 96.62 82 PHE A O 1
ATOM 680 N N . ALA A 1 83 ? -11.136 -1.523 3.728 1.00 97.00 83 ALA A N 1
ATOM 681 C CA . ALA A 1 83 ? -9.912 -0.749 3.895 1.00 97.00 83 ALA A CA 1
ATOM 682 C C . ALA A 1 83 ? -8.680 -1.657 4.056 1.00 97.00 83 ALA A C 1
ATOM 684 O O . ALA A 1 83 ? -7.639 -1.396 3.453 1.00 97.00 83 ALA A O 1
ATOM 685 N N . PHE A 1 84 ? -8.794 -2.756 4.810 1.00 94.94 84 PHE A N 1
ATOM 686 C CA . PHE A 1 84 ? -7.697 -3.710 4.961 1.00 94.94 84 PHE A CA 1
ATOM 687 C C . PHE A 1 84 ? -7.386 -4.448 3.660 1.00 94.94 84 PHE A C 1
ATOM 689 O O . PHE A 1 84 ? -6.220 -4.555 3.286 1.00 94.94 84 PHE A O 1
ATOM 696 N N . VAL A 1 85 ? -8.408 -4.896 2.926 1.00 95.94 85 VAL A N 1
ATOM 697 C CA . VAL A 1 85 ? -8.219 -5.513 1.603 1.00 95.94 85 VAL A CA 1
ATOM 698 C C . VAL A 1 85 ? -7.537 -4.542 0.636 1.00 95.94 85 VAL A C 1
ATOM 700 O O . VAL A 1 85 ? -6.590 -4.932 -0.045 1.00 95.94 85 VAL A O 1
ATOM 703 N N . ALA A 1 86 ? -7.954 -3.274 0.612 1.00 97.00 86 ALA A N 1
ATOM 704 C CA . ALA A 1 86 ? -7.320 -2.241 -0.206 1.00 97.00 86 ALA A CA 1
ATOM 705 C C . ALA A 1 86 ? -5.851 -2.007 0.194 1.00 97.00 86 ALA A C 1
ATOM 707 O O . ALA A 1 86 ? -4.983 -1.909 -0.671 1.00 97.00 86 ALA A O 1
ATOM 708 N N . MET A 1 87 ? -5.541 -2.024 1.492 1.00 95.94 87 MET A N 1
ATOM 709 C CA . MET A 1 87 ? -4.164 -1.937 1.984 1.00 95.94 87 MET A CA 1
ATOM 710 C C . MET A 1 87 ? -3.304 -3.134 1.534 1.00 95.94 87 MET A C 1
ATOM 712 O O . MET A 1 87 ? -2.160 -2.965 1.103 1.00 95.94 87 MET A O 1
ATOM 716 N N . LEU A 1 88 ? -3.845 -4.354 1.588 1.00 94.94 88 LEU A N 1
ATOM 717 C CA . LEU A 1 88 ? -3.157 -5.556 1.100 1.00 94.94 88 LEU A CA 1
ATOM 718 C C . LEU A 1 88 ? -2.930 -5.505 -0.417 1.00 94.94 88 LEU A C 1
ATOM 720 O O . LEU A 1 88 ? -1.837 -5.819 -0.886 1.00 94.94 88 LEU A O 1
ATOM 724 N N . ARG A 1 89 ? -3.927 -5.047 -1.178 1.00 96.38 89 ARG A N 1
ATOM 725 C CA . ARG A 1 89 ? -3.819 -4.824 -2.626 1.00 96.38 89 ARG A CA 1
ATOM 726 C C . ARG A 1 89 ? -2.699 -3.835 -2.954 1.00 96.38 89 ARG A C 1
ATOM 728 O O . ARG A 1 89 ? -1.828 -4.162 -3.756 1.00 96.38 89 ARG A O 1
ATOM 735 N N . LEU A 1 90 ? -2.681 -2.678 -2.285 1.00 96.19 90 LEU A N 1
ATOM 736 C CA . LEU A 1 90 ? -1.647 -1.655 -2.450 1.00 96.19 90 LEU A CA 1
ATOM 737 C C . LEU A 1 90 ? -0.247 -2.232 -2.193 1.00 96.19 90 LEU A C 1
ATOM 739 O O . LE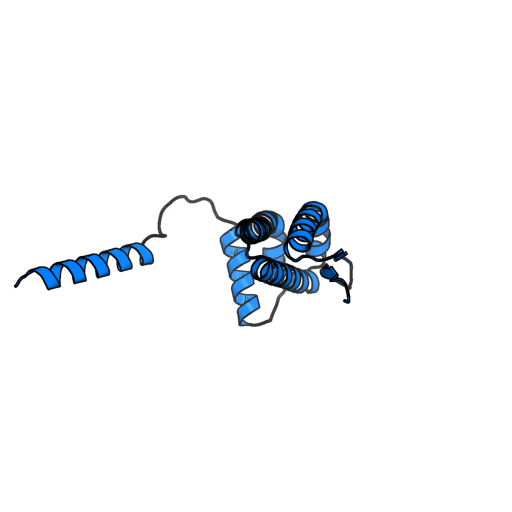U A 1 90 ? 0.647 -2.106 -3.027 1.00 96.19 90 LEU A O 1
ATOM 743 N N . THR A 1 91 ? -0.055 -2.918 -1.063 1.00 94.31 91 THR A N 1
ATOM 744 C CA . THR A 1 91 ? 1.253 -3.505 -0.717 1.00 94.31 91 THR A CA 1
ATOM 745 C C . THR A 1 91 ? 1.695 -4.597 -1.692 1.00 94.31 91 THR A C 1
ATOM 747 O O . THR A 1 91 ? 2.860 -4.625 -2.085 1.00 94.31 91 THR A O 1
ATOM 750 N N . SER A 1 92 ? 0.777 -5.453 -2.149 1.00 94.94 92 SER A N 1
ATOM 751 C CA . SER A 1 92 ? 1.064 -6.467 -3.168 1.00 94.94 92 SER A CA 1
ATOM 752 C C . SER A 1 92 ? 1.500 -5.844 -4.499 1.00 94.94 92 SER A C 1
ATOM 754 O O . SER A 1 92 ? 2.479 -6.295 -5.093 1.00 94.94 92 SER A O 1
ATOM 756 N N . PHE A 1 93 ? 0.814 -4.794 -4.952 1.00 95.88 93 PHE A N 1
ATOM 757 C CA . PHE A 1 93 ? 1.147 -4.087 -6.189 1.00 95.88 93 PHE A CA 1
ATOM 758 C C . PHE A 1 93 ? 2.525 -3.414 -6.123 1.00 95.88 93 PHE A C 1
ATOM 760 O O . PHE A 1 93 ? 3.358 -3.594 -7.013 1.00 95.88 93 PHE A O 1
ATOM 767 N N . LEU A 1 94 ? 2.807 -2.705 -5.026 1.00 95.06 94 LEU A N 1
ATOM 768 C CA . LEU A 1 94 ? 4.107 -2.073 -4.793 1.00 95.06 94 LEU A CA 1
ATOM 769 C C . LEU A 1 94 ? 5.240 -3.101 -4.718 1.00 95.06 94 LEU A C 1
ATOM 771 O O . LEU A 1 94 ? 6.319 -2.855 -5.249 1.00 95.06 94 LEU A O 1
ATOM 775 N N . ASN A 1 95 ? 4.995 -4.269 -4.117 1.00 94.12 95 ASN A N 1
ATOM 776 C CA . ASN A 1 95 ? 5.964 -5.363 -4.081 1.00 94.12 95 ASN A CA 1
ATOM 777 C C . ASN A 1 95 ? 6.245 -5.945 -5.462 1.00 94.12 95 ASN A C 1
ATOM 779 O O . ASN A 1 95 ? 7.401 -6.228 -5.774 1.00 94.12 95 ASN A O 1
ATOM 783 N N . ALA A 1 96 ? 5.211 -6.109 -6.291 1.00 94.81 96 ALA A N 1
ATOM 784 C CA . ALA A 1 96 ? 5.384 -6.559 -7.665 1.00 94.81 96 ALA A CA 1
ATOM 785 C C . ALA A 1 96 ? 6.261 -5.571 -8.448 1.00 94.81 96 ALA A C 1
ATOM 787 O O . ALA A 1 96 ? 7.217 -5.989 -9.102 1.00 94.81 96 ALA A O 1
ATOM 788 N N . GLY A 1 97 ? 5.996 -4.266 -8.317 1.00 95.00 97 GLY A N 1
ATOM 789 C CA . GLY A 1 97 ? 6.830 -3.215 -8.902 1.00 95.00 97 GLY A CA 1
ATOM 790 C C . GLY A 1 97 ? 8.266 -3.254 -8.375 1.00 95.00 97 GLY A C 1
ATOM 791 O O . GLY A 1 97 ? 9.215 -3.291 -9.155 1.00 95.00 97 GLY A O 1
ATOM 792 N N . ALA A 1 98 ? 8.439 -3.312 -7.054 1.00 93.69 98 ALA A N 1
ATOM 793 C CA . ALA A 1 98 ? 9.744 -3.333 -6.395 1.00 93.69 98 ALA A CA 1
ATOM 794 C C . ALA A 1 98 ? 10.602 -4.555 -6.760 1.00 93.69 98 ALA A C 1
ATOM 796 O O . ALA A 1 98 ? 11.828 -4.454 -6.777 1.00 93.69 98 ALA A O 1
ATOM 797 N N . ALA A 1 99 ? 9.975 -5.693 -7.074 1.00 93.00 99 ALA A N 1
ATOM 798 C CA . ALA A 1 99 ? 10.676 -6.881 -7.551 1.00 93.00 99 ALA A CA 1
ATOM 799 C C . ALA A 1 99 ? 11.368 -6.649 -8.906 1.00 93.00 99 ALA A C 1
ATOM 801 O O . ALA A 1 99 ? 12.416 -7.237 -9.160 1.00 93.00 99 ALA A O 1
ATOM 802 N N . GLN A 1 100 ? 10.805 -5.780 -9.752 1.00 94.81 100 GLN A N 1
ATOM 803 C CA . GLN A 1 100 ? 11.414 -5.370 -11.021 1.00 94.81 100 GLN A CA 1
ATOM 804 C C . GLN A 1 100 ? 12.334 -4.158 -10.847 1.00 94.81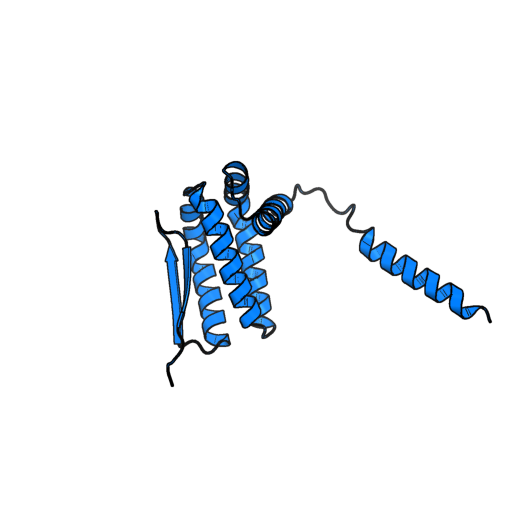 100 GLN A C 1
ATOM 806 O O . GLN A 1 100 ? 13.392 -4.082 -11.470 1.00 94.81 100 GLN A O 1
ATOM 811 N N . LEU A 1 101 ? 11.942 -3.211 -9.991 1.00 94.12 101 LEU A N 1
ATOM 812 C CA . LEU A 1 101 ? 12.640 -1.949 -9.785 1.00 94.12 101 LEU A CA 1
ATOM 813 C C . LEU A 1 101 ? 12.772 -1.622 -8.284 1.00 94.12 101 LEU A C 1
ATOM 815 O O . LEU A 1 101 ? 11.917 -0.936 -7.717 1.00 94.12 101 LEU A O 1
ATOM 819 N N . PRO A 1 102 ? 13.868 -2.053 -7.626 1.00 91.44 102 PRO A N 1
ATOM 820 C CA . PRO A 1 102 ? 14.039 -1.900 -6.178 1.00 91.44 102 PRO A CA 1
ATOM 821 C C . PRO A 1 102 ? 14.013 -0.456 -5.655 1.00 91.44 102 PRO A C 1
ATOM 823 O O . PRO A 1 102 ? 13.743 -0.253 -4.472 1.00 91.44 102 PRO A O 1
ATOM 826 N N . SER A 1 103 ? 14.247 0.555 -6.505 1.00 91.25 103 SER A N 1
ATOM 827 C CA . SER A 1 103 ? 14.173 1.974 -6.110 1.00 91.25 103 SER A CA 1
ATOM 828 C C . SER A 1 103 ? 12.789 2.394 -5.610 1.00 91.25 103 SER A C 1
ATOM 830 O O . SER A 1 103 ? 12.691 3.352 -4.848 1.00 91.25 103 SER A O 1
ATOM 832 N N . ILE A 1 104 ? 11.734 1.658 -5.982 1.00 93.00 104 ILE A N 1
ATOM 833 C CA . ILE A 1 104 ? 10.377 1.856 -5.460 1.00 93.00 104 ILE A CA 1
ATOM 834 C C . ILE A 1 104 ? 10.372 1.757 -3.930 1.00 93.00 104 ILE A C 1
ATOM 836 O O . ILE A 1 104 ? 9.750 2.586 -3.273 1.00 93.00 104 ILE A O 1
ATOM 840 N N . ILE A 1 105 ? 11.114 0.808 -3.344 1.00 90.19 105 ILE A N 1
ATOM 841 C CA . ILE A 1 105 ? 11.195 0.654 -1.882 1.00 90.19 105 ILE A CA 1
ATOM 842 C C . ILE A 1 105 ? 11.794 1.900 -1.231 1.00 90.19 105 ILE A C 1
ATOM 844 O O . ILE A 1 105 ? 11.259 2.370 -0.233 1.00 90.19 105 ILE A O 1
ATOM 848 N N . SER A 1 106 ? 12.850 2.470 -1.816 1.00 87.75 106 SER A N 1
ATOM 849 C CA . SER A 1 106 ? 13.468 3.697 -1.302 1.00 87.75 106 SER A CA 1
ATOM 850 C C . SER A 1 106 ? 12.490 4.871 -1.302 1.00 87.75 106 SER A C 1
ATOM 852 O O . SER A 1 106 ? 12.459 5.637 -0.348 1.00 87.75 106 SER A O 1
ATOM 854 N N . ARG A 1 107 ? 11.633 4.985 -2.324 1.00 89.88 107 ARG A N 1
ATOM 855 C CA . ARG A 1 107 ? 10.595 6.028 -2.363 1.00 89.88 107 ARG A CA 1
ATOM 856 C C . ARG A 1 107 ? 9.502 5.811 -1.313 1.00 89.88 107 ARG A C 1
ATOM 858 O O . ARG A 1 107 ? 8.978 6.772 -0.760 1.00 89.88 107 ARG A O 1
ATOM 865 N N . LEU A 1 108 ? 9.178 4.559 -0.987 1.00 89.19 108 LEU A N 1
ATOM 866 C CA . LEU A 1 108 ? 8.192 4.239 0.052 1.00 89.19 108 LEU A CA 1
ATOM 867 C C . LEU A 1 108 ? 8.652 4.613 1.467 1.00 89.19 108 LEU A C 1
ATOM 869 O O . LEU A 1 108 ? 7.807 4.764 2.352 1.00 89.19 108 LEU A O 1
ATOM 873 N N . GLU A 1 109 ? 9.954 4.809 1.696 1.00 87.06 109 GLU A N 1
ATOM 874 C CA . GLU A 1 109 ? 10.466 5.305 2.979 1.00 87.06 109 GLU A CA 1
ATOM 875 C C . GLU A 1 109 ? 9.883 6.681 3.328 1.00 87.06 109 GLU A C 1
ATOM 877 O O . GLU A 1 109 ? 9.563 6.933 4.490 1.00 87.06 109 GLU A O 1
ATOM 882 N N . GLU A 1 110 ? 9.649 7.536 2.329 1.00 90.81 110 GLU A N 1
ATOM 883 C CA . GLU A 1 110 ? 9.033 8.857 2.513 1.00 90.81 110 GLU A CA 1
ATOM 884 C C . GLU A 1 110 ? 7.562 8.749 2.955 1.00 90.81 110 GLU A C 1
ATOM 886 O O . GLU A 1 110 ? 7.058 9.578 3.715 1.00 90.81 110 GLU A O 1
ATOM 891 N N . TRP A 1 111 ? 6.891 7.660 2.571 1.00 94.06 111 TRP A N 1
ATOM 892 C CA . TRP A 1 111 ? 5.478 7.394 2.854 1.00 94.06 111 TRP A CA 1
ATOM 893 C C . TRP A 1 111 ? 5.241 6.588 4.136 1.00 94.06 111 TRP A C 1
ATOM 895 O O . TRP A 1 111 ? 4.098 6.451 4.585 1.00 94.06 111 TRP A O 1
ATOM 905 N N . ILE A 1 112 ? 6.300 6.084 4.779 1.00 91.19 112 ILE A N 1
ATOM 906 C CA . ILE A 1 112 ? 6.189 5.138 5.898 1.00 91.19 112 ILE A CA 1
ATOM 907 C C . ILE A 1 112 ? 5.354 5.679 7.064 1.00 91.19 112 ILE A C 1
ATOM 909 O O . ILE A 1 112 ? 4.633 4.928 7.721 1.00 91.19 112 ILE A O 1
ATOM 913 N N . ASN A 1 113 ? 5.423 6.986 7.328 1.00 94.19 113 ASN A N 1
ATOM 914 C CA . ASN A 1 113 ? 4.688 7.611 8.425 1.00 94.19 113 ASN A CA 1
ATOM 915 C C . ASN A 1 113 ? 3.185 7.686 8.135 1.00 94.19 113 ASN A C 1
ATOM 917 O O . ASN A 1 113 ? 2.391 7.377 9.025 1.00 94.19 113 ASN A O 1
ATOM 921 N N . LYS A 1 114 ? 2.795 8.020 6.897 1.00 95.69 114 LYS A N 1
ATOM 922 C CA . LYS A 1 114 ? 1.389 8.003 6.468 1.00 95.69 114 LYS A CA 1
ATOM 923 C C . LYS A 1 114 ? 0.857 6.568 6.493 1.00 95.69 114 LYS A C 1
ATOM 925 O O . LYS A 1 114 ? -0.177 6.319 7.099 1.00 95.69 114 LYS A O 1
ATOM 930 N N . ILE A 1 115 ? 1.620 5.598 5.983 1.00 95.50 115 ILE A N 1
ATOM 931 C CA . ILE A 1 115 ? 1.241 4.178 6.047 1.00 95.50 115 ILE A CA 1
ATOM 932 C C . ILE A 1 115 ? 1.017 3.718 7.499 1.00 95.50 115 ILE A C 1
ATOM 934 O O . ILE A 1 115 ? -0.005 3.108 7.808 1.00 95.50 115 ILE A O 1
ATOM 938 N N . LYS A 1 116 ? 1.943 4.033 8.417 1.00 95.06 116 LYS A N 1
ATOM 939 C CA . LYS A 1 116 ? 1.801 3.715 9.850 1.00 95.06 116 LYS A CA 1
ATOM 940 C C . LYS A 1 116 ? 0.557 4.355 10.459 1.00 95.06 116 LYS A C 1
ATOM 942 O O . LYS A 1 116 ? -0.119 3.717 11.262 1.00 95.06 116 LYS A O 1
ATOM 947 N N . PHE A 1 117 ? 0.266 5.603 10.100 1.00 95.94 117 PHE A N 1
ATOM 948 C CA . PHE A 1 117 ? -0.928 6.300 10.565 1.00 95.94 117 PHE A CA 1
ATOM 949 C C . PHE A 1 117 ? -2.206 5.582 10.112 1.00 95.94 117 PHE A C 1
ATOM 951 O O . PHE A 1 117 ? -3.045 5.258 10.955 1.00 95.94 117 PHE A O 1
ATOM 958 N N . VAL A 1 118 ? -2.311 5.249 8.823 1.00 96.75 118 VAL A N 1
ATOM 959 C CA . VAL A 1 118 ? -3.464 4.532 8.258 1.00 96.75 118 VAL A CA 1
ATOM 960 C C . VAL A 1 118 ? -3.625 3.148 8.891 1.00 96.75 118 VAL A C 1
ATOM 962 O O . VAL A 1 118 ? -4.712 2.812 9.357 1.00 96.75 118 VAL A O 1
ATOM 965 N N . LEU A 1 119 ? -2.542 2.370 9.006 1.00 96.00 119 LEU A N 1
ATOM 966 C CA . LEU A 1 119 ? -2.562 1.051 9.651 1.00 96.00 119 LEU A CA 1
ATOM 967 C C . LEU A 1 119 ? -2.983 1.119 11.120 1.00 96.00 119 LEU A C 1
ATOM 969 O O . LEU A 1 119 ? -3.716 0.253 11.588 1.00 96.00 119 LEU A O 1
ATOM 973 N N . ASN A 1 120 ? -2.558 2.147 11.853 1.00 96.31 120 ASN A N 1
ATOM 974 C CA . ASN A 1 120 ? -2.977 2.352 13.236 1.00 96.31 120 ASN A CA 1
ATOM 975 C C . ASN A 1 120 ? -4.476 2.670 13.341 1.00 96.31 120 ASN A C 1
ATOM 977 O O . ASN A 1 120 ? -5.164 2.137 14.212 1.00 96.31 120 ASN A O 1
ATOM 981 N N . SER A 1 121 ? -4.988 3.534 12.462 1.00 95.88 121 SER A N 1
ATOM 982 C CA . SER A 1 121 ? -6.419 3.855 12.390 1.00 95.88 121 SER A CA 1
ATOM 983 C C . SER A 1 121 ? -7.246 2.614 12.055 1.00 95.88 121 SER A C 1
ATOM 985 O O . SER A 1 121 ? -8.257 2.345 12.707 1.00 95.88 121 SER A O 1
ATOM 987 N N . LEU A 1 122 ? -6.758 1.807 11.114 1.00 95.75 122 LEU A N 1
ATOM 988 C CA . LEU A 1 122 ? -7.361 0.542 10.726 1.00 95.75 122 LEU A CA 1
ATOM 989 C C . LEU A 1 122 ? -7.357 -0.474 11.875 1.00 95.75 122 LEU A C 1
ATOM 991 O O . LEU A 1 122 ? -8.401 -1.031 12.202 1.00 95.75 122 LEU A O 1
ATOM 995 N N . ALA A 1 123 ? -6.213 -0.657 12.543 1.00 95.06 123 ALA A N 1
ATOM 996 C CA . ALA A 1 123 ? -6.069 -1.553 13.688 1.00 95.06 123 ALA A CA 1
ATOM 997 C C . ALA A 1 123 ? -7.086 -1.221 14.788 1.00 95.06 123 ALA A C 1
ATOM 999 O O . ALA A 1 123 ? -7.800 -2.101 15.264 1.00 95.06 123 ALA A O 1
ATOM 1000 N N . LYS A 1 124 ? -7.214 0.067 15.135 1.00 94.62 124 LYS A N 1
ATOM 1001 C CA . LYS A 1 124 ? -8.201 0.538 16.115 1.00 94.62 124 LYS A CA 1
ATOM 1002 C C . LYS A 1 124 ? -9.631 0.236 15.682 1.00 94.62 124 LYS A C 1
ATOM 1004 O O . LYS A 1 124 ? -10.421 -0.215 16.507 1.00 94.62 124 LYS A O 1
ATOM 1009 N N . LYS A 1 125 ? -9.968 0.476 14.411 1.00 95.06 125 LYS A N 1
ATOM 1010 C CA . LYS A 1 125 ? -11.317 0.220 13.890 1.00 95.06 125 LYS A CA 1
ATOM 1011 C C . LYS A 1 125 ? -11.675 -1.258 13.829 1.00 95.06 125 LYS A C 1
ATOM 1013 O O . LYS A 1 125 ? -12.819 -1.598 14.099 1.00 95.06 125 LYS A O 1
ATOM 1018 N N . MET A 1 126 ? -10.70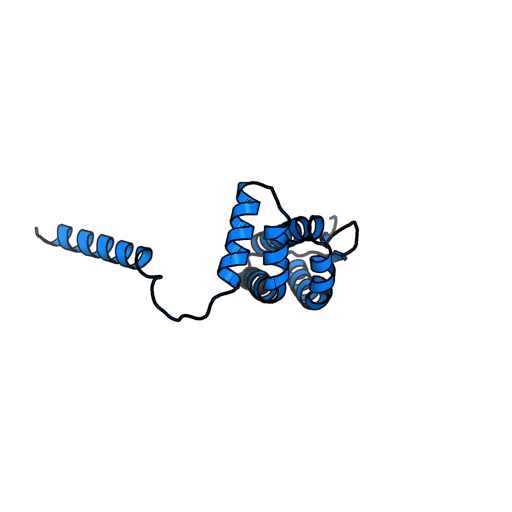9 -2.123 13.543 1.00 94.25 126 MET A N 1
ATOM 1019 C CA . MET A 1 126 ? -10.911 -3.574 13.500 1.00 94.25 126 MET A CA 1
ATOM 1020 C C . MET A 1 126 ? -10.845 -4.244 14.880 1.00 94.25 126 MET A C 1
ATOM 1022 O O . MET A 1 126 ? -11.092 -5.441 14.983 1.00 94.25 126 MET A O 1
ATOM 1026 N N . GLY A 1 127 ? -10.494 -3.513 15.944 1.00 93.19 127 GLY A N 1
ATOM 1027 C CA . GLY A 1 127 ? -10.288 -4.100 17.273 1.00 93.19 127 GLY A CA 1
ATOM 1028 C C . GLY A 1 127 ? -9.003 -4.931 17.384 1.00 93.19 127 GLY A C 1
ATOM 1029 O O . GLY A 1 127 ? -8.919 -5.837 18.211 1.00 93.19 127 GLY A O 1
ATOM 1030 N N . ALA A 1 128 ? -8.001 -4.643 16.551 1.00 93.56 128 ALA A N 1
ATOM 1031 C CA . ALA A 1 128 ? -6.674 -5.233 16.656 1.00 93.56 128 ALA A CA 1
ATOM 1032 C C . ALA A 1 128 ? -5.885 -4.598 17.819 1.00 93.56 128 ALA A C 1
ATOM 1034 O O . ALA A 1 128 ? -5.973 -3.398 18.082 1.00 93.56 128 ALA A O 1
ATOM 1035 N N . ASN A 1 129 ? -5.051 -5.397 18.483 1.00 90.94 129 ASN A N 1
ATOM 1036 C CA . ASN A 1 129 ? -4.171 -4.955 19.571 1.00 90.94 129 ASN A CA 1
ATOM 1037 C C . ASN A 1 129 ? -2.914 -4.233 19.070 1.00 90.94 129 ASN A C 1
ATOM 1039 O O . ASN A 1 129 ? -2.189 -3.621 19.853 1.00 90.94 129 ASN A O 1
ATOM 1043 N N . GLY A 1 130 ? -2.620 -4.338 17.778 1.00 90.19 130 GLY A N 1
ATOM 1044 C CA . GLY A 1 130 ? -1.477 -3.690 17.160 1.00 90.19 130 GLY A CA 1
ATOM 1045 C C . GLY A 1 130 ? -1.402 -3.970 15.668 1.00 90.19 130 GLY A C 1
ATOM 1046 O O . GLY A 1 130 ? -2.193 -4.739 15.118 1.00 90.19 130 GLY A O 1
ATOM 1047 N N . PHE A 1 131 ? -0.419 -3.348 15.030 1.00 93.56 131 PHE A N 1
ATOM 1048 C CA . PHE A 1 131 ? -0.082 -3.560 13.630 1.00 93.56 131 PHE A CA 1
ATOM 1049 C C . PHE A 1 131 ? 1.429 -3.746 13.481 1.00 93.56 131 PHE A C 1
ATOM 1051 O O . PHE A 1 131 ? 2.210 -3.321 14.337 1.00 93.56 131 PHE A O 1
ATOM 1058 N N . SER A 1 132 ? 1.843 -4.363 12.382 1.00 90.88 132 SER A N 1
ATOM 1059 C CA . SER A 1 132 ? 3.239 -4.474 11.975 1.00 90.88 132 SER A CA 1
ATOM 1060 C C . SER A 1 132 ? 3.417 -3.936 10.561 1.00 90.88 132 SER A C 1
ATOM 1062 O O . SER A 1 132 ? 2.527 -4.039 9.717 1.00 90.88 132 SER A O 1
ATOM 1064 N N . ILE A 1 133 ? 4.581 -3.339 10.318 1.00 89.62 133 ILE A N 1
ATOM 1065 C CA . ILE A 1 133 ? 5.053 -2.983 8.986 1.00 89.62 133 ILE A CA 1
ATOM 1066 C C . ILE A 1 133 ? 6.551 -3.251 8.902 1.00 89.62 133 ILE A C 1
ATOM 1068 O O . ILE A 1 133 ? 7.304 -2.888 9.807 1.00 89.62 133 ILE A O 1
ATOM 1072 N N . SER A 1 134 ? 6.980 -3.875 7.815 1.00 84.88 134 SER A N 1
ATOM 1073 C CA . SER A 1 134 ? 8.389 -4.076 7.483 1.00 84.88 134 SER A CA 1
ATOM 1074 C C . SER A 1 134 ? 8.610 -3.769 6.010 1.00 84.88 134 SER A C 1
ATOM 1076 O O . SER A 1 134 ? 7.764 -4.124 5.196 1.00 84.88 134 SER A O 1
ATOM 1078 N N . ALA A 1 135 ? 9.738 -3.153 5.672 1.00 81.94 135 ALA A N 1
ATOM 1079 C CA . ALA A 1 135 ? 10.182 -2.933 4.300 1.00 81.94 135 ALA A CA 1
ATOM 1080 C C . ALA A 1 135 ? 11.685 -3.228 4.217 1.00 81.94 135 ALA A C 1
ATOM 1082 O O . ALA A 1 135 ? 12.426 -2.878 5.138 1.00 81.94 135 ALA A O 1
ATOM 1083 N N . GLY A 1 136 ? 12.135 -3.883 3.150 1.00 72.94 136 GLY A N 1
ATOM 1084 C CA . GLY A 1 136 ? 13.546 -4.195 2.949 1.00 72.94 136 GLY A CA 1
ATOM 1085 C C . GLY A 1 136 ? 13.877 -4.684 1.539 1.00 72.94 136 GLY A C 1
ATOM 1086 O O . GLY A 1 136 ? 13.047 -4.710 0.634 1.00 72.94 136 GLY A O 1
ATOM 1087 N N . ILE A 1 137 ? 15.135 -5.072 1.349 1.00 67.38 137 ILE A N 1
ATOM 1088 C CA . ILE A 1 137 ? 15.625 -5.750 0.144 1.00 67.38 137 ILE A CA 1
ATOM 1089 C C . ILE A 1 137 ? 16.361 -7.014 0.622 1.00 67.38 137 ILE A C 1
ATOM 1091 O O . ILE A 1 137 ? 17.130 -6.923 1.580 1.00 67.38 137 ILE A O 1
ATOM 1095 N N . PRO A 1 138 ? 16.135 -8.202 0.024 1.00 62.88 138 PRO A N 1
ATOM 1096 C CA . PRO A 1 138 ? 15.255 -8.477 -1.120 1.00 62.88 138 PRO A CA 1
ATOM 1097 C C . PRO A 1 138 ? 13.762 -8.556 -0.749 1.00 62.88 138 PRO A C 1
ATOM 1099 O O . PRO A 1 138 ? 12.921 -8.785 -1.610 1.00 62.88 138 PRO A O 1
ATOM 1102 N N . ILE A 1 139 ? 13.438 -8.427 0.538 1.00 67.19 139 ILE A N 1
ATOM 1103 C CA . ILE A 1 139 ? 12.106 -8.670 1.096 1.00 67.19 139 ILE A CA 1
ATOM 1104 C C . ILE A 1 139 ? 11.337 -7.349 1.127 1.00 67.19 139 ILE A C 1
ATOM 1106 O O . ILE A 1 139 ? 11.648 -6.528 1.978 1.00 67.19 139 ILE A O 1
ATOM 1110 N N . GLY A 1 140 ? 10.358 -7.169 0.233 1.00 81.56 140 GLY A N 1
ATOM 1111 C CA . GLY A 1 140 ? 9.579 -5.931 0.062 1.00 81.56 140 GLY A CA 1
ATOM 1112 C C . GLY A 1 140 ? 8.747 -5.478 1.274 1.00 81.56 140 GLY A C 1
ATOM 1113 O O . GLY A 1 140 ? 9.091 -5.696 2.433 1.00 81.56 140 GLY A O 1
ATOM 1114 N N . VAL A 1 141 ? 7.632 -4.799 1.019 1.00 86.25 141 VAL A N 1
ATOM 1115 C CA . VAL A 1 141 ? 6.734 -4.281 2.054 1.00 86.25 141 VAL A CA 1
ATOM 1116 C C . VAL A 1 141 ? 5.785 -5.369 2.548 1.00 86.25 141 VAL A C 1
ATOM 1118 O O . VAL A 1 141 ? 5.074 -5.999 1.773 1.00 86.25 141 VAL A O 1
ATOM 1121 N N . SER A 1 142 ? 5.722 -5.565 3.858 1.00 87.88 142 SER A N 1
ATOM 1122 C CA . SER A 1 142 ? 4.731 -6.421 4.508 1.00 87.88 142 SER A CA 1
ATOM 1123 C C . SER A 1 142 ? 3.998 -5.630 5.575 1.00 87.88 142 SER A C 1
ATOM 1125 O O . SER A 1 142 ? 4.609 -4.828 6.286 1.00 87.88 142 SER A O 1
ATOM 1127 N N . VAL A 1 143 ? 2.691 -5.858 5.678 1.00 91.19 143 VAL A N 1
ATOM 1128 C CA . VAL A 1 143 ? 1.815 -5.242 6.673 1.00 91.19 143 VAL A CA 1
ATOM 1129 C C . VAL A 1 143 ? 0.945 -6.308 7.319 1.00 91.19 143 VAL A C 1
ATOM 1131 O O . VAL A 1 143 ? 0.542 -7.274 6.672 1.00 91.19 143 VAL A O 1
ATOM 1134 N N . GLY A 1 144 ? 0.643 -6.136 8.600 1.00 89.62 144 GLY A N 1
ATOM 1135 C CA . GLY A 1 144 ? -0.188 -7.077 9.338 1.00 89.62 144 GLY A CA 1
ATOM 1136 C C . GLY A 1 144 ? -0.914 -6.424 10.503 1.00 89.62 144 GLY A C 1
ATOM 1137 O O . GLY A 1 144 ? -0.480 -5.399 11.029 1.00 89.62 144 GLY A O 1
ATOM 1138 N N . LEU A 1 145 ? -2.018 -7.047 10.907 1.00 92.81 145 LEU A N 1
ATOM 1139 C CA . LEU A 1 145 ? -2.782 -6.708 12.104 1.00 92.81 145 LEU A CA 1
ATOM 1140 C C . LEU A 1 145 ? -2.715 -7.875 13.089 1.00 92.81 145 LEU A C 1
ATOM 1142 O O . LEU A 1 145 ? -2.790 -9.037 12.689 1.00 92.81 145 LEU A O 1
ATOM 1146 N N . SER A 1 146 ? -2.593 -7.560 14.375 1.00 90.81 146 SER A N 1
ATOM 1147 C CA . SER A 1 146 ? -2.510 -8.551 15.449 1.00 90.81 146 SER A CA 1
ATOM 1148 C C . SER A 1 146 ? -3.753 -8.483 16.322 1.00 90.81 146 SER A C 1
ATOM 1150 O O . SER A 1 146 ? -4.059 -7.428 16.876 1.00 90.81 146 SER A O 1
ATOM 1152 N N . PHE A 1 147 ? -4.437 -9.610 16.503 1.00 91.00 147 PHE A N 1
ATOM 1153 C CA . PHE A 1 147 ? -5.671 -9.696 17.284 1.00 91.00 147 PHE A CA 1
ATOM 1154 C C . PHE A 1 147 ? -5.454 -10.458 18.600 1.00 91.00 147 PHE A C 1
ATOM 1156 O O . PHE A 1 147 ? -4.593 -11.340 18.661 1.00 91.00 147 PHE A O 1
ATOM 1163 N N . PRO A 1 148 ? -6.202 -10.128 19.667 1.00 84.88 148 PRO A N 1
ATOM 1164 C CA . PRO A 1 148 ? -6.216 -10.928 20.889 1.00 84.88 148 PRO A CA 1
ATOM 1165 C C . PRO A 1 148 ? -6.734 -12.346 20.615 1.00 84.88 148 PRO A C 1
ATOM 1167 O O . PRO A 1 148 ? -7.702 -12.529 19.880 1.00 84.88 148 PRO A O 1
ATOM 1170 N N . ILE A 1 149 ? -6.110 -13.341 21.247 1.00 75.69 149 ILE A N 1
ATOM 1171 C CA . ILE A 1 149 ? -6.646 -14.704 21.333 1.00 75.69 149 ILE A CA 1
ATOM 1172 C C . ILE A 1 149 ? -7.491 -14.743 22.609 1.00 75.69 149 ILE A C 1
ATOM 1174 O O . ILE A 1 149 ? -6.946 -14.528 23.694 1.00 75.69 149 ILE A O 1
ATOM 1178 N N . PHE A 1 150 ? -8.799 -14.950 22.467 1.00 65.56 150 PHE A N 1
ATOM 1179 C CA . PHE A 1 150 ? -9.735 -15.121 23.581 1.00 65.56 150 PHE A CA 1
ATOM 1180 C C . PHE A 1 150 ? -10.072 -16.596 23.784 1.00 65.56 150 PHE A C 1
ATOM 1182 O O . PHE A 1 150 ? -10.202 -17.309 22.762 1.00 65.56 150 PHE A O 1
#

Secondary structure (DSSP, 8-state):
--HHHHHHHHHHHHHHHHHH--S-S-----THHHHHHHHHHHHHH----HHHHHHHHHHHHHHHHHHHHHHHHHHHTT-HHHHHHHHHHHHHHHHHHHHH-THHHHHHHHHHHHHHHHHHHHHHHHT-SEEEEE--SSS--EEEEE----

Sequence (150 aa):
MKLKKDYLFLVFFTILLIFVFPMTVGASEQPALKVYQVLEEWESKGEMNIDMAQVINENIDQFMEEELGQIEKLIEEDKPDFAFVAMLRLTSFLNAGAAQLPSIISRLEEWINKIKFVLNSLAKKMGANGFSISAGIPIGVSVGLSFPIF

Organism: NCBI:txid412755

Radius of gyration: 20.24 Å; Cα contacts (8 Å, |Δi|>4): 135; chains: 1; bounding box: 68×35×48 Å